Protein AF-A0A0A8ZBY0-F1 (afdb_monomer)

Nearest PDB structures (foldseek):
  1c9u-assembly1_A  TM=7.394E-01  e=6.222E-01  Acinetobacter calcoaceticus
  8rg1-assembly1_B  TM=7.178E-01  e=4.869E-01  Acinetobacter calcoaceticus
  1cru-assembly1_A  TM=7.416E-01  e=8.988E-01  Acinetobacter calcoaceticus
  8re0-assembly1_A  TM=7.35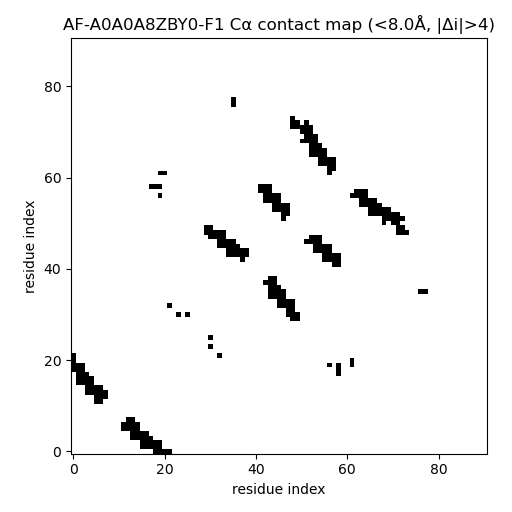3E-01  e=1.016E+00  Acinetobacter calcoaceticus
  5min-assembly1_A  TM=7.369E-01  e=1.149E+00  Acinetobacter calcoaceticus

Structure (mmCIF, N/CA/C/O backbone):
data_AF-A0A0A8ZBY0-F1
#
_entry.id   AF-A0A0A8ZBY0-F1
#
loop_
_atom_site.group_PDB
_atom_site.id
_atom_site.type_symbol
_atom_site.label_atom_id
_atom_site.label_alt_id
_atom_site.label_comp_id
_atom_site.label_asym_id
_atom_site.label_entity_id
_atom_site.label_seq_id
_atom_site.pdbx_PDB_ins_code
_atom_site.Cartn_x
_atom_site.Cartn_y
_atom_site.Cartn_z
_atom_site.occupancy
_atom_site.B_iso_or_equiv
_atom_site.auth_seq_id
_atom_site.auth_co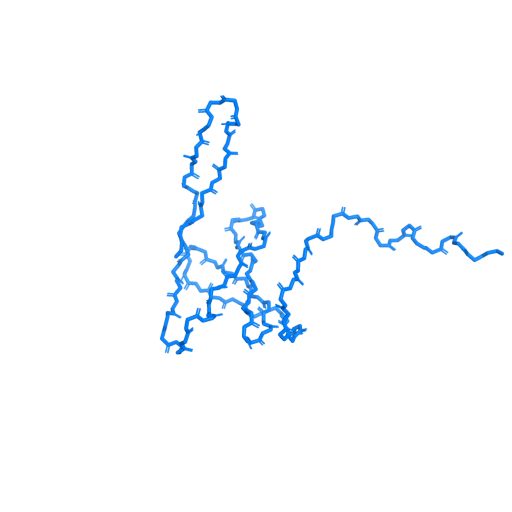mp_id
_atom_site.auth_asym_id
_atom_site.auth_atom_id
_atom_site.pdbx_PDB_model_num
ATOM 1 N N . MET A 1 1 ? 3.316 -9.058 3.593 1.00 77.94 1 MET A N 1
ATOM 2 C CA . MET A 1 1 ? 3.089 -7.862 4.432 1.00 77.94 1 MET A CA 1
ATOM 3 C C . MET A 1 1 ? 1.598 -7.580 4.496 1.00 77.94 1 MET A C 1
ATOM 5 O O . MET A 1 1 ? 0.961 -7.562 3.450 1.00 77.94 1 MET A O 1
ATOM 9 N N . ASP A 1 2 ? 1.046 -7.369 5.688 1.00 85.50 2 ASP A N 1
ATOM 10 C CA . ASP A 1 2 ? -0.358 -6.982 5.855 1.00 85.50 2 ASP A CA 1
ATOM 11 C C . ASP A 1 2 ? -0.490 -5.467 6.008 1.00 85.50 2 ASP A C 1
ATOM 13 O O . ASP A 1 2 ? 0.248 -4.849 6.774 1.00 85.50 2 ASP A O 1
ATOM 17 N N . LEU A 1 3 ? -1.442 -4.886 5.284 1.00 86.25 3 LEU A N 1
ATOM 18 C CA . LEU A 1 3 ? -1.794 -3.477 5.370 1.00 86.25 3 LEU A CA 1
ATOM 19 C C . LEU A 1 3 ? -3.046 -3.306 6.221 1.00 86.25 3 LEU A C 1
ATOM 21 O O . LEU A 1 3 ? -4.147 -3.731 5.849 1.00 86.25 3 LEU A O 1
ATOM 25 N N . TRP A 1 4 ? -2.846 -2.645 7.352 1.00 90.94 4 TRP A N 1
ATOM 26 C CA . TRP A 1 4 ? -3.884 -2.293 8.302 1.00 90.94 4 TRP A CA 1
ATOM 27 C C . TRP A 1 4 ? -4.150 -0.798 8.224 1.00 90.94 4 TRP A C 1
ATOM 29 O O . TRP A 1 4 ? -3.218 0.002 8.192 1.00 90.94 4 TRP A O 1
ATOM 39 N N . PHE A 1 5 ? -5.426 -0.437 8.206 1.00 89.94 5 PHE A N 1
ATOM 40 C CA . PHE A 1 5 ? -5.873 0.947 8.160 1.00 89.94 5 PHE A CA 1
ATOM 41 C C . PHE A 1 5 ? -6.614 1.272 9.443 1.00 89.94 5 PHE A C 1
ATOM 43 O O . PHE A 1 5 ? -7.472 0.504 9.887 1.00 89.94 5 PHE A O 1
ATOM 50 N N . LEU A 1 6 ? -6.281 2.416 10.027 1.00 93.50 6 LEU A N 1
ATOM 51 C CA . LEU A 1 6 ? -7.018 2.974 11.145 1.00 93.50 6 LEU A CA 1
ATOM 52 C C . LEU A 1 6 ? -8.282 3.636 10.595 1.00 93.50 6 LEU A C 1
ATOM 54 O O . LEU A 1 6 ? -8.228 4.737 10.054 1.00 93.50 6 LEU A O 1
ATOM 58 N N . MET A 1 7 ? -9.401 2.921 10.677 1.00 93.62 7 MET A N 1
ATOM 59 C CA . MET A 1 7 ? -10.678 3.345 10.089 1.00 93.62 7 MET A CA 1
ATOM 60 C C . MET A 1 7 ? -11.521 4.173 11.063 1.00 93.62 7 MET A C 1
ATOM 62 O O . MET A 1 7 ? -12.339 4.982 10.636 1.00 93.62 7 MET A O 1
ATOM 66 N N . ASP A 1 8 ? -11.330 3.962 12.365 1.00 94.69 8 ASP A N 1
ATOM 67 C CA . ASP A 1 8 ? -11.963 4.742 13.426 1.00 94.69 8 ASP A CA 1
ATOM 68 C C . ASP A 1 8 ? -10.890 5.085 14.459 1.00 94.69 8 ASP A C 1
ATOM 70 O O . ASP A 1 8 ? -10.466 4.229 15.239 1.00 94.69 8 ASP A O 1
ATOM 74 N N . PHE A 1 9 ? -10.404 6.326 14.407 1.00 94.31 9 PHE A N 1
ATOM 75 C CA . PHE A 1 9 ? -9.370 6.817 15.313 1.00 94.31 9 PHE A CA 1
ATOM 76 C C . PHE A 1 9 ? -9.867 6.839 16.763 1.00 94.31 9 PHE A C 1
ATOM 78 O O . PHE A 1 9 ? -9.168 6.361 17.652 1.00 94.31 9 PHE A O 1
ATOM 85 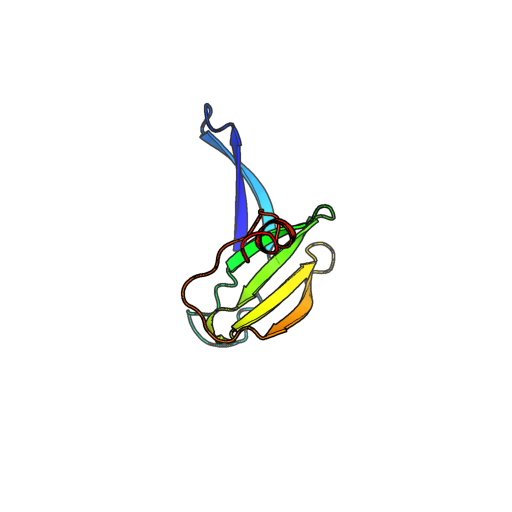N N . GLU A 1 10 ? -11.100 7.301 16.984 1.00 97.44 10 GLU A N 1
ATOM 86 C CA . GLU A 1 10 ? -11.701 7.440 18.316 1.00 97.44 10 GLU A CA 1
ATOM 87 C C . GLU A 1 10 ? -11.872 6.087 19.009 1.00 97.44 10 GLU A C 1
ATOM 89 O O . GLU A 1 10 ? -11.659 5.956 20.214 1.00 97.44 10 GLU A O 1
ATOM 94 N N . LYS A 1 11 ? -12.233 5.052 18.242 1.00 95.31 11 LYS A N 1
ATOM 95 C CA . LYS A 1 11 ? -12.373 3.683 18.763 1.00 95.31 11 LYS A CA 1
ATOM 96 C C . LYS A 1 11 ? -11.093 2.851 18.668 1.00 95.31 11 LYS A C 1
ATOM 98 O O . LYS A 1 11 ? -11.104 1.695 19.086 1.00 95.31 11 LYS A O 1
ATOM 103 N N . GLY A 1 12 ? -10.019 3.388 18.088 1.00 94.69 12 GLY A N 1
ATOM 104 C CA . GLY A 1 12 ? -8.788 2.640 17.819 1.00 94.69 12 GLY A CA 1
ATOM 105 C C . GLY A 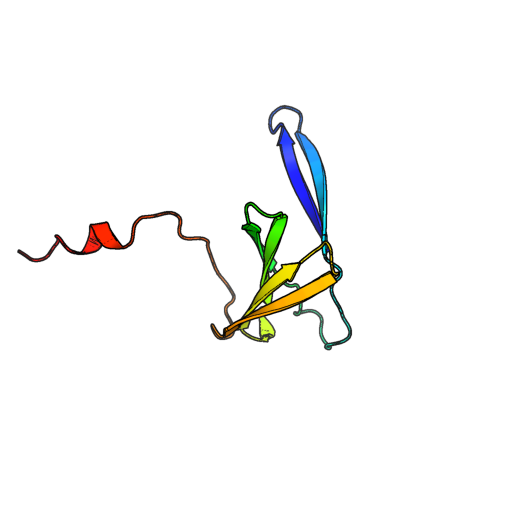1 12 ? -8.993 1.430 16.896 1.00 94.69 12 GLY A C 1
ATOM 106 O O . GLY A 1 12 ? -8.299 0.421 17.040 1.00 94.69 12 GLY A O 1
ATOM 107 N N . LEU A 1 13 ? -9.965 1.487 15.977 1.00 96.69 13 LEU A N 1
ATOM 108 C CA . LEU A 1 13 ? -10.322 0.354 15.122 1.00 96.69 13 LEU A CA 1
ATOM 109 C C . LEU A 1 13 ? -9.371 0.240 13.929 1.00 96.69 13 LEU A C 1
ATOM 111 O O . LEU A 1 13 ? -9.446 1.012 12.968 1.00 96.69 13 LEU A O 1
ATOM 115 N N . TRP A 1 14 ? -8.544 -0.800 13.958 1.00 96.75 14 TRP A N 1
ATOM 116 C CA . TRP A 1 14 ? -7.707 -1.200 12.835 1.00 96.75 14 TRP A CA 1
ATOM 117 C C . TRP A 1 14 ? -8.390 -2.284 12.004 1.00 96.75 14 TRP A C 1
ATOM 119 O O . TRP A 1 14 ? -8.792 -3.324 12.525 1.00 96.75 14 TRP A O 1
ATOM 129 N N . VAL A 1 15 ? -8.482 -2.059 10.695 1.00 93.88 15 VAL A N 1
ATOM 130 C CA . VAL A 1 15 ? -9.042 -3.018 9.737 1.00 93.88 15 VAL A CA 1
ATOM 131 C C . VAL A 1 15 ? -7.956 -3.446 8.761 1.00 93.88 15 VAL A C 1
ATOM 133 O O . VAL A 1 15 ? -7.326 -2.615 8.104 1.00 93.88 15 VAL A O 1
ATOM 136 N N . LYS A 1 16 ? -7.749 -4.757 8.641 1.00 92.25 16 LYS A N 1
ATOM 137 C CA . LYS A 1 16 ? -6.888 -5.341 7.612 1.00 92.25 16 LYS A CA 1
ATOM 138 C C . LYS A 1 16 ? -7.585 -5.235 6.258 1.00 92.25 16 LYS A C 1
ATOM 140 O O . LYS A 1 16 ? -8.592 -5.902 6.041 1.00 92.25 16 LYS A O 1
ATOM 145 N N . GLN A 1 17 ? -7.044 -4.419 5.359 1.00 87.06 17 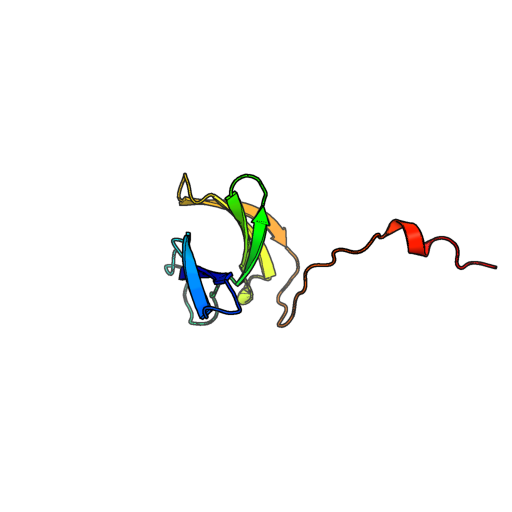GLN A N 1
ATOM 146 C CA . GLN A 1 17 ? -7.615 -4.218 4.019 1.00 87.06 17 GLN A CA 1
ATOM 147 C C . GLN A 1 17 ? -6.910 -5.067 2.962 1.00 87.06 17 GLN A C 1
ATOM 149 O O . GLN A 1 17 ? -7.554 -5.635 2.082 1.00 87.06 17 GLN A O 1
ATOM 154 N N . HIS A 1 18 ? -5.581 -5.183 3.048 1.00 81.81 18 HIS A N 1
ATOM 155 C CA . HIS A 1 18 ? -4.799 -5.860 2.016 1.00 81.81 18 HIS A CA 1
ATOM 156 C C . HIS A 1 18 ? -3.715 -6.759 2.602 1.00 81.81 18 HIS A C 1
ATOM 158 O O . HIS A 1 18 ? -3.131 -6.473 3.646 1.00 81.81 18 HIS A O 1
ATOM 164 N N . THR A 1 19 ? -3.401 -7.821 1.864 1.00 82.62 19 THR A N 1
ATOM 165 C CA . THR A 1 19 ? -2.206 -8.639 2.071 1.00 82.62 19 THR A CA 1
ATOM 166 C C . THR A 1 19 ? -1.366 -8.582 0.804 1.00 82.62 19 THR A C 1
ATOM 168 O O . THR A 1 19 ? -1.806 -8.962 -0.282 1.00 82.62 19 THR A O 1
ATOM 171 N N . ILE A 1 20 ? -0.143 -8.087 0.948 1.00 78.75 20 ILE A N 1
ATOM 172 C CA . ILE A 1 20 ? 0.866 -8.054 -0.103 1.00 78.75 20 ILE A CA 1
ATOM 173 C C . ILE A 1 20 ? 1.708 -9.316 0.029 1.00 78.75 20 ILE A C 1
ATOM 175 O O . ILE A 1 20 ? 2.366 -9.521 1.056 1.00 78.75 20 ILE A O 1
ATOM 179 N N . GLN A 1 21 ? 1.694 -10.150 -1.007 1.00 73.56 21 GLN A N 1
ATOM 180 C CA . GLN A 1 21 ? 2.620 -11.268 -1.117 1.00 73.56 21 GLN A CA 1
ATOM 181 C C . GLN A 1 21 ? 3.972 -10.705 -1.542 1.00 73.56 21 GLN A C 1
ATOM 183 O O . GLN A 1 21 ? 4.150 -10.281 -2.679 1.00 73.56 21 GLN A O 1
ATOM 188 N N . VAL A 1 22 ? 4.899 -10.631 -0.590 1.00 65.38 22 VAL A N 1
ATOM 189 C CA . VAL A 1 22 ? 6.264 -10.185 -0.860 1.00 65.38 22 VAL A CA 1
ATOM 190 C C . VAL A 1 22 ? 7.053 -11.429 -1.227 1.00 65.38 22 VAL A C 1
ATOM 192 O O . VAL A 1 22 ? 7.216 -12.316 -0.391 1.00 65.38 22 VAL A O 1
ATOM 195 N N . ASP A 1 23 ? 7.512 -11.507 -2.471 1.00 61.72 23 ASP A N 1
ATOM 196 C CA . ASP A 1 23 ? 8.466 -12.534 -2.869 1.00 61.72 23 ASP A CA 1
ATOM 197 C C . ASP A 1 23 ? 9.830 -12.190 -2.254 1.00 61.72 23 ASP A C 1
ATOM 199 O O . ASP A 1 23 ? 10.550 -11.309 -2.724 1.00 61.72 23 ASP A O 1
ATOM 203 N N . LEU A 1 24 ? 10.136 -12.846 -1.134 1.00 54.28 24 LEU A N 1
ATOM 204 C CA . LEU A 1 24 ? 11.372 -12.671 -0.368 1.00 54.28 24 LEU A CA 1
ATOM 205 C C . LEU A 1 24 ? 12.565 -13.412 -1.002 1.00 54.28 24 LEU A C 1
ATOM 207 O O . LEU A 1 24 ? 13.639 -13.454 -0.405 1.00 54.28 24 LEU A O 1
ATOM 211 N N . SER A 1 25 ? 12.404 -14.014 -2.189 1.00 52.72 25 SER A N 1
ATOM 212 C CA . SER A 1 25 ? 13.478 -14.764 -2.859 1.00 52.72 25 SER A CA 1
ATOM 213 C C . SER A 1 25 ? 14.653 -13.895 -3.334 1.00 52.72 25 SER A C 1
ATOM 215 O O . SER A 1 25 ? 15.712 -14.427 -3.670 1.00 52.72 25 SER A O 1
ATOM 217 N N . VAL A 1 26 ? 14.523 -12.564 -3.297 1.00 49.56 26 VAL A N 1
ATOM 218 C CA . VAL A 1 26 ? 15.623 -11.627 -3.554 1.00 49.56 26 VAL A CA 1
ATOM 219 C C . VAL A 1 26 ? 16.243 -11.206 -2.218 1.00 49.56 26 VAL A C 1
ATOM 221 O O . VAL A 1 26 ? 15.655 -10.464 -1.438 1.00 49.56 26 VAL A O 1
ATOM 224 N N . GLN A 1 27 ? 17.429 -11.756 -1.958 1.00 44.00 27 GLN A N 1
ATOM 225 C CA . GLN A 1 27 ? 18.190 -11.714 -0.707 1.00 44.00 27 GLN A CA 1
ATOM 226 C C . GLN A 1 27 ? 18.242 -10.352 0.012 1.00 44.00 27 GLN A C 1
ATOM 228 O O . GLN A 1 27 ? 18.575 -9.323 -0.576 1.00 44.00 27 GLN A O 1
ATOM 233 N N . GLY A 1 28 ? 18.092 -10.417 1.339 1.00 46.31 28 GLY A N 1
ATOM 234 C CA . GLY A 1 28 ? 18.594 -9.427 2.292 1.00 46.31 28 GLY A CA 1
ATOM 235 C C . GLY A 1 28 ? 17.505 -8.583 2.950 1.00 46.31 28 GLY A C 1
ATOM 236 O O . GLY A 1 28 ? 16.664 -8.002 2.271 1.00 46.31 28 GLY A O 1
ATOM 237 N N . ASP A 1 29 ? 17.591 -8.463 4.278 1.00 44.56 29 ASP A N 1
ATOM 238 C CA . ASP A 1 29 ? 16.701 -7.777 5.241 1.00 44.56 29 ASP A CA 1
ATOM 239 C C . ASP A 1 29 ? 16.302 -6.311 4.932 1.00 44.56 29 ASP A C 1
ATOM 241 O O . ASP A 1 29 ? 15.674 -5.643 5.750 1.00 44.56 29 ASP A O 1
ATOM 245 N N . LYS A 1 30 ? 16.641 -5.774 3.757 1.00 49.59 30 LYS A N 1
ATOM 246 C CA . LYS A 1 30 ? 16.352 -4.400 3.317 1.00 49.59 30 LYS A CA 1
ATOM 247 C C . LYS A 1 30 ? 15.304 -4.306 2.195 1.00 49.59 30 LYS A C 1
ATOM 249 O O . LYS A 1 30 ? 15.048 -3.216 1.693 1.00 49.59 30 LYS A O 1
ATOM 254 N N . PHE A 1 31 ? 14.677 -5.421 1.811 1.00 55.72 31 PHE A N 1
ATOM 255 C CA . PHE A 1 31 ? 13.649 -5.498 0.757 1.00 55.72 31 PHE A CA 1
ATOM 256 C C . PHE A 1 31 ? 12.212 -5.232 1.234 1.00 55.72 31 PHE A C 1
ATOM 258 O O . PHE A 1 31 ? 11.249 -5.664 0.598 1.00 55.72 31 PHE A O 1
ATOM 265 N N . LEU A 1 32 ? 12.029 -4.516 2.346 1.00 61.53 32 LEU A N 1
ATOM 266 C CA . LEU A 1 32 ? 10.693 -4.121 2.782 1.00 61.53 32 LEU A CA 1
ATOM 267 C C . LEU A 1 32 ? 10.149 -3.093 1.786 1.00 61.53 32 LEU A C 1
ATOM 269 O O . LEU A 1 32 ? 10.462 -1.909 1.855 1.00 61.53 32 LEU A O 1
ATOM 273 N N . GLY A 1 33 ? 9.385 -3.577 0.805 1.00 66.50 33 GLY A N 1
ATOM 274 C CA . GLY A 1 33 ? 8.649 -2.727 -0.113 1.00 66.50 33 GLY A CA 1
ATOM 275 C C . GLY A 1 33 ? 7.720 -1.841 0.703 1.00 66.50 33 GLY A C 1
ATOM 276 O O . GLY A 1 33 ? 6.777 -2.346 1.308 1.00 66.50 33 GLY A O 1
ATOM 277 N N . SER A 1 34 ? 7.998 -0.543 0.741 1.00 80.19 34 SER A N 1
ATOM 278 C CA . SER A 1 34 ? 7.209 0.410 1.511 1.00 80.19 34 SER A CA 1
ATOM 279 C C . SER A 1 34 ? 5.962 0.772 0.707 1.00 80.19 34 SER A C 1
ATOM 281 O O . SER A 1 34 ? 6.091 1.353 -0.378 1.00 80.19 34 SER A O 1
ATOM 283 N N . PRO A 1 35 ? 4.756 0.404 1.173 1.00 84.38 35 PRO A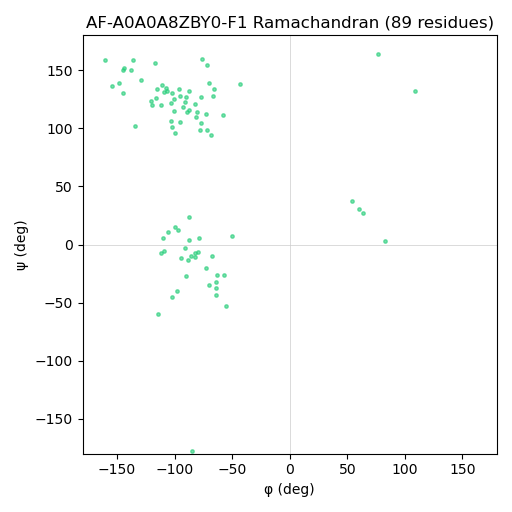 N 1
ATOM 284 C CA . PRO A 1 35 ? 3.523 0.809 0.520 1.00 84.38 35 PRO A CA 1
ATOM 285 C C . PRO A 1 35 ? 3.363 2.324 0.664 1.00 84.38 35 PRO A C 1
ATOM 287 O O . PRO A 1 35 ? 3.466 2.862 1.763 1.00 84.38 35 PRO A O 1
ATOM 290 N N . LEU A 1 36 ? 3.136 3.006 -0.457 1.00 86.62 36 LEU A N 1
ATOM 291 C CA . LEU A 1 36 ? 3.032 4.465 -0.520 1.00 86.62 36 LEU A CA 1
ATOM 292 C C . LEU A 1 36 ? 1.585 4.932 -0.611 1.00 86.62 36 LEU A C 1
ATOM 294 O O . LEU A 1 36 ? 1.191 5.888 0.048 1.00 86.62 36 LEU A O 1
ATOM 298 N N . LEU A 1 37 ? 0.813 4.280 -1.479 1.00 88.50 37 LEU A N 1
ATOM 299 C CA . LEU A 1 37 ? -0.524 4.716 -1.850 1.00 88.50 37 LEU A CA 1
ATOM 300 C C . LEU A 1 37 ? -1.350 3.521 -2.320 1.00 88.50 37 LEU A C 1
ATOM 302 O O . LEU A 1 37 ? -0.871 2.705 -3.110 1.00 88.50 37 LEU A O 1
ATOM 306 N N . VAL A 1 38 ? -2.599 3.449 -1.870 1.00 90.19 38 VAL A N 1
ATOM 307 C CA . VAL A 1 38 ? -3.619 2.592 -2.480 1.00 90.19 38 VAL A CA 1
ATOM 308 C C . VAL A 1 38 ? -4.334 3.422 -3.541 1.00 90.19 38 VAL A C 1
ATOM 310 O O . VAL A 1 38 ? -4.832 4.503 -3.242 1.00 90.19 38 VAL A O 1
ATOM 313 N N . LEU A 1 39 ? -4.326 2.944 -4.782 1.00 92.12 39 LEU A N 1
ATOM 314 C CA . LEU A 1 39 ? -5.042 3.554 -5.899 1.00 92.12 39 LEU A CA 1
ATOM 315 C C . LEU A 1 39 ? -6.539 3.242 -5.797 1.00 92.12 39 LEU A C 1
ATOM 317 O O . LEU A 1 39 ? -6.928 2.251 -5.180 1.00 92.12 39 LEU A O 1
ATOM 321 N N . ASP A 1 40 ? -7.373 4.033 -6.472 1.00 93.19 40 ASP A N 1
ATOM 322 C CA . ASP A 1 40 ? -8.839 3.890 -6.435 1.00 93.19 40 ASP A CA 1
ATOM 323 C C . ASP A 1 40 ? -9.336 2.500 -6.873 1.00 93.19 40 ASP A C 1
ATOM 325 O O . ASP A 1 40 ? -10.395 2.040 -6.450 1.00 93.19 40 ASP A O 1
ATOM 329 N N . ASP A 1 41 ? -8.564 1.795 -7.704 1.00 93.62 41 ASP A N 1
ATOM 330 C CA . ASP A 1 41 ? -8.876 0.435 -8.153 1.00 93.62 41 ASP A CA 1
ATOM 331 C C . ASP A 1 41 ? -8.366 -0.678 -7.214 1.00 93.62 41 ASP A C 1
ATOM 333 O O . ASP A 1 41 ? -8.519 -1.871 -7.508 1.00 93.62 41 ASP A O 1
ATOM 337 N N . GLY A 1 42 ? -7.781 -0.300 -6.076 1.00 90.12 42 GLY A N 1
ATOM 338 C CA . GLY A 1 42 ? -7.248 -1.193 -5.051 1.00 90.12 42 GLY A CA 1
ATOM 339 C C . GLY A 1 42 ? -5.842 -1.725 -5.336 1.00 90.12 42 GLY A C 1
ATOM 340 O O . GLY A 1 42 ? -5.337 -2.546 -4.564 1.00 90.12 42 GLY A O 1
ATOM 341 N N . ARG A 1 43 ? -5.188 -1.301 -6.426 1.00 93.00 43 ARG A N 1
ATOM 342 C CA . ARG A 1 43 ? -3.754 -1.564 -6.626 1.00 93.00 43 ARG A CA 1
ATOM 343 C C . ARG A 1 43 ? -2.920 -0.706 -5.678 1.00 93.00 43 ARG A C 1
ATOM 345 O O . ARG A 1 43 ? -3.348 0.356 -5.242 1.00 93.00 43 ARG A O 1
ATOM 352 N N . ILE A 1 44 ? -1.714 -1.163 -5.359 1.00 91.50 44 ILE A N 1
ATOM 353 C CA . ILE A 1 44 ? -0.875 -0.539 -4.331 1.00 91.50 44 ILE A CA 1
ATOM 354 C C . ILE A 1 44 ? 0.436 -0.086 -4.960 1.00 91.50 44 ILE A C 1
ATOM 356 O O . ILE A 1 44 ? 1.168 -0.896 -5.527 1.00 91.50 44 ILE A O 1
ATOM 360 N N . VAL A 1 45 ? 0.753 1.199 -4.839 1.00 90.50 45 VAL A N 1
ATOM 361 C CA . VAL A 1 45 ? 2.063 1.745 -5.197 1.00 90.50 45 VAL A CA 1
ATOM 362 C C . VAL A 1 45 ? 3.050 1.395 -4.089 1.00 90.50 45 VAL A C 1
ATOM 364 O O . VAL A 1 45 ? 2.807 1.683 -2.918 1.00 90.50 45 VAL A O 1
ATOM 367 N N . THR A 1 46 ? 4.168 0.780 -4.455 1.00 86.88 46 THR A N 1
ATOM 368 C CA . THR A 1 46 ? 5.212 0.334 -3.527 1.00 86.88 46 THR A CA 1
ATOM 369 C C . THR A 1 46 ? 6.576 0.827 -3.980 1.00 86.88 46 THR A C 1
ATOM 371 O O . THR A 1 46 ? 6.879 0.774 -5.177 1.00 86.88 46 THR A O 1
ATOM 374 N N . TYR A 1 47 ? 7.415 1.226 -3.029 1.00 85.56 47 TYR A N 1
ATOM 375 C CA . TYR A 1 47 ? 8.816 1.555 -3.273 1.00 85.56 47 TYR A CA 1
ATOM 376 C C . TYR A 1 47 ? 9.744 0.472 -2.725 1.00 85.56 47 TYR A C 1
ATOM 378 O O . TYR A 1 47 ? 9.597 0.039 -1.584 1.00 85.56 47 TYR A O 1
ATOM 386 N N . VAL A 1 48 ? 10.706 0.038 -3.536 1.00 81.69 48 VAL A N 1
ATOM 387 C CA . VAL A 1 48 ? 11.715 -0.961 -3.170 1.00 81.69 48 VAL A CA 1
ATOM 388 C C . VAL A 1 48 ? 13.026 -0.242 -2.868 1.00 81.69 48 VAL A C 1
ATOM 390 O O . VAL A 1 48 ? 13.745 0.125 -3.794 1.00 81.69 48 VAL A O 1
ATOM 393 N N . GLY A 1 49 ? 13.330 -0.059 -1.580 1.00 75.12 49 GLY A N 1
ATOM 394 C CA . GLY A 1 49 ? 14.413 0.810 -1.100 1.00 75.12 49 GLY A CA 1
ATOM 395 C C . GLY A 1 49 ? 15.796 0.512 -1.668 1.00 75.12 49 GLY A C 1
ATOM 396 O O . GLY A 1 49 ? 16.431 1.389 -2.244 1.00 75.12 49 GLY A O 1
ATOM 397 N N . THR A 1 50 ? 16.254 -0.736 -1.573 1.00 73.06 50 THR A N 1
ATOM 398 C CA . THR A 1 50 ? 17.591 -1.134 -2.056 1.00 73.06 50 THR A CA 1
ATOM 399 C C . THR A 1 50 ? 17.763 -0.995 -3.560 1.00 73.06 50 THR A C 1
ATOM 401 O O . THR A 1 50 ? 18.864 -0.720 -4.023 1.00 73.06 50 THR A O 1
ATOM 404 N N . MET A 1 51 ? 16.691 -1.203 -4.322 1.00 78.31 51 MET A N 1
ATOM 405 C CA . MET A 1 51 ? 16.736 -1.121 -5.779 1.00 78.31 51 MET A CA 1
ATOM 406 C C . MET A 1 51 ? 16.340 0.260 -6.303 1.00 78.31 51 MET A C 1
ATOM 408 O O . MET A 1 51 ? 16.486 0.521 -7.491 1.00 78.31 51 MET A O 1
ATOM 412 N N . GLY A 1 52 ? 15.788 1.127 -5.453 1.00 83.56 52 GLY A N 1
ATOM 413 C CA . GLY A 1 52 ? 15.262 2.412 -5.881 1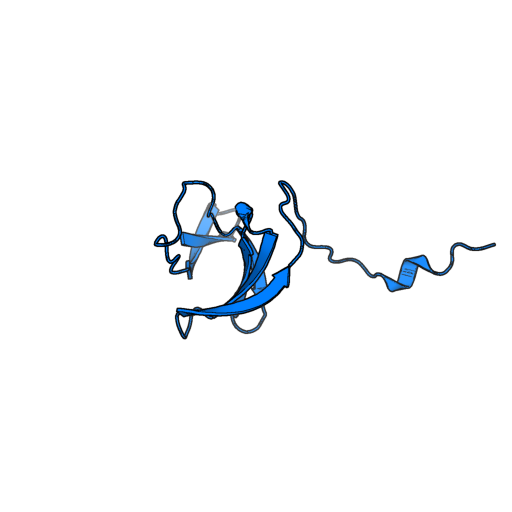.00 83.56 52 GLY A CA 1
ATOM 414 C C . GLY A 1 52 ? 14.077 2.321 -6.836 1.00 83.56 52 GLY A C 1
ATOM 415 O O . GLY A 1 52 ? 13.903 3.208 -7.665 1.00 83.56 52 GLY A O 1
ATOM 416 N N . LEU A 1 53 ? 13.287 1.246 -6.785 1.00 85.88 53 LEU A N 1
ATOM 417 C CA . LEU A 1 53 ? 12.260 0.988 -7.798 1.00 85.88 53 LEU A CA 1
ATOM 418 C C . LEU A 1 53 ? 10.872 1.338 -7.291 1.00 85.88 53 LEU A C 1
ATOM 420 O O . LEU A 1 53 ? 10.435 0.846 -6.249 1.00 85.88 53 LEU A O 1
ATOM 424 N N . LEU A 1 54 ? 10.143 2.098 -8.099 1.00 89.19 54 LEU A N 1
ATOM 425 C CA . LEU A 1 54 ? 8.713 2.283 -7.952 1.00 89.19 54 LEU A CA 1
ATOM 426 C C . LEU A 1 54 ? 7.975 1.215 -8.763 1.00 89.19 54 LEU A C 1
ATOM 428 O O . LEU A 1 54 ? 8.218 1.022 -9.960 1.00 89.19 54 LEU A O 1
ATOM 432 N N . ARG A 1 55 ? 7.062 0.507 -8.101 1.00 89.62 55 ARG A N 1
ATOM 433 C CA . ARG A 1 55 ? 6.249 -0.558 -8.697 1.00 89.62 55 ARG A CA 1
ATOM 434 C C . ARG A 1 55 ? 4.797 -0.439 -8.248 1.00 89.62 55 ARG A C 1
ATOM 436 O O . ARG A 1 55 ? 4.511 0.139 -7.203 1.00 89.62 55 ARG A O 1
ATOM 443 N N . ILE A 1 56 ? 3.889 -1.027 -9.019 1.00 91.69 56 ILE A N 1
ATOM 444 C CA . ILE A 1 56 ? 2.478 -1.187 -8.656 1.00 91.69 56 ILE A CA 1
ATOM 445 C C . ILE A 1 56 ? 2.204 -2.670 -8.433 1.00 91.69 56 ILE A C 1
ATOM 447 O O . ILE A 1 56 ? 2.370 -3.478 -9.346 1.00 91.69 56 ILE A O 1
ATOM 451 N N . TYR A 1 57 ? 1.767 -3.024 -7.232 1.00 89.19 57 TYR A N 1
ATOM 452 C CA . TYR A 1 57 ? 1.275 -4.351 -6.894 1.00 89.19 57 TYR A CA 1
ATOM 453 C C . TYR A 1 57 ? -0.221 -4.453 -7.197 1.00 89.19 57 TYR A C 1
ATOM 455 O O . TYR A 1 57 ? -1.004 -3.590 -6.793 1.00 89.19 57 TYR A O 1
ATOM 463 N N . ASN A 1 58 ? -0.625 -5.521 -7.882 1.00 90.19 58 ASN A N 1
ATOM 464 C CA . ASN A 1 58 ? -2.023 -5.889 -8.064 1.00 90.19 58 ASN A CA 1
ATOM 465 C C . ASN A 1 58 ? -2.377 -7.055 -7.126 1.00 90.19 58 ASN A C 1
ATOM 467 O O . ASN A 1 58 ? -2.007 -8.194 -7.420 1.00 90.19 58 ASN A O 1
ATOM 471 N N . PRO A 1 59 ? -3.135 -6.813 -6.039 1.00 86.56 59 PRO A N 1
ATOM 472 C CA . PRO A 1 59 ? -3.510 -7.866 -5.100 1.00 86.56 59 PRO A CA 1
ATOM 473 C C . PRO A 1 59 ? -4.378 -8.968 -5.713 1.00 86.56 59 PRO A C 1
ATOM 475 O O . PRO A 1 59 ? -4.345 -10.095 -5.230 1.00 86.56 59 PRO A O 1
ATOM 478 N N . ARG A 1 60 ? -5.148 -8.669 -6.772 1.00 89.19 60 ARG A N 1
ATOM 479 C CA . ARG A 1 60 ? -6.056 -9.645 -7.404 1.00 89.19 60 ARG A CA 1
ATOM 480 C C . ARG A 1 60 ? -5.295 -10.736 -8.147 1.00 89.19 60 ARG A C 1
ATOM 482 O O . ARG A 1 60 ? -5.746 -11.873 -8.193 1.00 89.19 60 ARG A O 1
ATOM 489 N N . THR A 1 61 ? -4.165 -10.374 -8.748 1.00 90.25 61 THR A N 1
ATOM 490 C CA . THR A 1 61 ? -3.336 -11.277 -9.557 1.00 90.25 61 THR A CA 1
ATOM 491 C C . THR A 1 61 ? -2.016 -11.630 -8.883 1.00 90.25 61 THR A C 1
ATOM 493 O O . THR A 1 61 ? -1.281 -12.458 -9.406 1.00 90.25 61 THR A O 1
ATOM 496 N N . SER A 1 6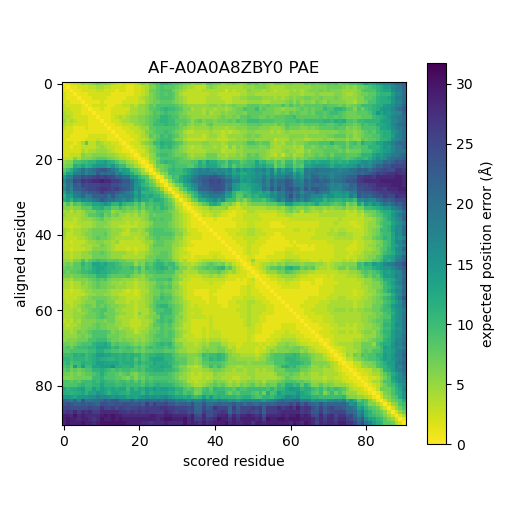2 ? -1.704 -11.016 -7.738 1.00 85.38 62 SER A N 1
ATOM 497 C CA . SER A 1 62 ? -0.421 -11.148 -7.042 1.00 85.38 62 SER A CA 1
ATOM 498 C C . SER A 1 62 ? 0.784 -10.820 -7.938 1.00 85.38 62 SER A C 1
ATOM 500 O O . SER A 1 62 ? 1.829 -11.463 -7.856 1.00 85.38 62 SER A O 1
ATOM 502 N N . THR A 1 63 ? 0.644 -9.821 -8.813 1.00 86.44 63 THR A N 1
ATOM 503 C CA . THR A 1 63 ? 1.698 -9.417 -9.756 1.00 86.44 63 THR A CA 1
ATOM 504 C C . THR A 1 63 ? 2.174 -7.993 -9.510 1.00 86.44 63 THR A C 1
ATOM 506 O O . THR A 1 63 ? 1.445 -7.152 -8.981 1.00 86.44 63 THR A O 1
ATOM 509 N N . TYR A 1 64 ? 3.405 -7.718 -9.937 1.00 86.94 64 TYR A N 1
ATOM 510 C CA . TYR A 1 64 ? 4.011 -6.393 -9.890 1.00 86.94 64 TYR A CA 1
ATOM 511 C C . TYR A 1 64 ? 4.190 -5.832 -11.298 1.00 86.94 64 TYR A C 1
ATOM 513 O O . TYR A 1 64 ? 4.645 -6.528 -12.201 1.00 86.94 64 TYR A O 1
ATOM 521 N N . THR A 1 65 ? 3.866 -4.554 -11.466 1.00 91.69 65 THR A N 1
ATOM 522 C CA . THR A 1 65 ? 4.154 -3.772 -12.673 1.00 91.69 65 THR A CA 1
ATOM 523 C C . THR A 1 65 ? 5.245 -2.759 -12.355 1.00 91.69 65 THR A C 1
ATOM 525 O O . THR A 1 65 ? 5.164 -2.058 -11.346 1.00 91.69 65 THR A O 1
ATOM 528 N N . TYR A 1 66 ? 6.275 -2.686 -13.194 1.00 90.56 66 TYR A N 1
ATOM 529 C CA . TYR A 1 66 ? 7.318 -1.668 -13.085 1.00 90.56 66 TYR A CA 1
ATOM 530 C C . TYR A 1 66 ? 6.769 -0.285 -13.463 1.00 90.56 66 TYR A C 1
ATOM 532 O O . TYR A 1 66 ? 6.008 -0.176 -14.422 1.00 90.56 66 TYR A O 1
ATOM 540 N N . VAL A 1 67 ? 7.151 0.755 -12.716 1.00 92.62 67 VAL A N 1
ATOM 541 C CA . VAL A 1 67 ? 6.769 2.145 -13.012 1.00 92.62 67 VAL A CA 1
ATOM 542 C C . VAL A 1 67 ? 7.994 2.966 -13.385 1.00 92.62 67 VAL A C 1
ATOM 544 O O . VAL A 1 67 ? 8.051 3.516 -14.480 1.00 92.62 67 VAL A O 1
ATOM 547 N N . ALA A 1 68 ? 8.958 3.063 -12.470 1.00 91.62 68 ALA A N 1
ATOM 548 C CA . ALA A 1 68 ? 10.131 3.907 -12.643 1.00 91.62 68 ALA A CA 1
ATOM 549 C C . ALA A 1 68 ? 11.272 3.482 -11.713 1.00 91.62 68 ALA A C 1
ATOM 551 O O . ALA A 1 68 ? 11.048 2.876 -10.663 1.00 91.62 68 ALA A O 1
ATOM 552 N N . GLU A 1 69 ? 12.485 3.871 -12.082 1.00 90.12 69 GLU A N 1
ATOM 553 C CA . GLU A 1 69 ? 13.668 3.838 -11.236 1.00 90.12 69 GLU A CA 1
ATOM 554 C C . GLU A 1 69 ? 13.914 5.253 -10.710 1.00 90.12 69 GLU A C 1
ATOM 556 O O . GLU A 1 69 ? 13.966 6.215 -11.473 1.00 90.12 69 GLU A O 1
ATOM 561 N N . MET A 1 70 ? 14.003 5.377 -9.390 1.00 85.19 70 MET A N 1
ATOM 562 C CA . MET A 1 70 ? 14.224 6.635 -8.673 1.00 85.19 70 MET A CA 1
ATOM 563 C C . MET A 1 70 ? 15.599 6.679 -7.997 1.00 85.19 70 MET A C 1
ATOM 565 O O . MET A 1 70 ? 15.985 7.716 -7.465 1.00 85.19 70 MET A O 1
ATOM 569 N N . GLY A 1 71 ? 16.327 5.559 -8.006 1.00 83.62 71 GLY A N 1
ATOM 570 C CA . GLY A 1 71 ? 17.534 5.369 -7.213 1.00 83.62 71 GLY A CA 1
ATOM 571 C C . GLY A 1 71 ? 17.234 5.086 -5.732 1.00 83.62 71 GLY A C 1
ATOM 572 O O . GLY A 1 71 ? 16.097 5.257 -5.270 1.00 83.62 71 GLY A O 1
ATOM 573 N N . PRO A 1 72 ? 18.225 4.571 -4.987 1.00 80.88 72 PRO A N 1
ATOM 574 C CA . PRO A 1 72 ? 18.076 4.269 -3.570 1.00 80.88 72 PRO A CA 1
ATOM 575 C C . PRO A 1 72 ? 17.861 5.556 -2.768 1.00 80.88 72 PRO A C 1
ATOM 577 O O . PRO A 1 72 ? 18.567 6.545 -2.955 1.00 80.88 72 PRO A O 1
ATOM 580 N N . CYS A 1 73 ? 16.880 5.535 -1.872 1.00 75.12 73 CYS A N 1
ATOM 581 C CA . CYS A 1 73 ? 16.500 6.666 -1.043 1.00 75.12 73 CYS A CA 1
ATOM 582 C C . CYS A 1 73 ? 15.984 6.179 0.315 1.00 75.12 73 CYS A C 1
ATOM 584 O O . CYS A 1 73 ? 15.210 5.222 0.384 1.00 75.12 73 CYS A O 1
ATOM 586 N N . ASP A 1 74 ? 16.371 6.878 1.382 1.00 73.25 74 ASP A N 1
ATOM 587 C CA . ASP A 1 74 ? 15.953 6.573 2.756 1.00 73.25 74 ASP A CA 1
ATOM 588 C C . ASP A 1 74 ? 14.636 7.265 3.150 1.00 73.25 74 ASP A C 1
ATOM 590 O O . ASP A 1 74 ? 14.028 6.918 4.162 1.00 73.25 74 ASP A O 1
ATOM 594 N N . GLY A 1 75 ? 14.175 8.241 2.357 1.00 73.25 75 GLY A N 1
ATOM 595 C CA . GLY A 1 75 ? 12.978 9.026 2.646 1.00 73.25 75 GLY A CA 1
ATOM 596 C C . GLY A 1 75 ? 12.202 9.404 1.390 1.00 73.25 75 GLY A C 1
ATOM 597 O O . GLY A 1 75 ? 12.747 9.921 0.420 1.00 73.25 75 GLY A O 1
ATOM 598 N N . PHE A 1 76 ? 10.901 9.165 1.408 1.00 75.88 76 PHE A N 1
ATOM 599 C CA . PHE A 1 76 ? 9.993 9.493 0.315 1.00 75.88 76 PHE A CA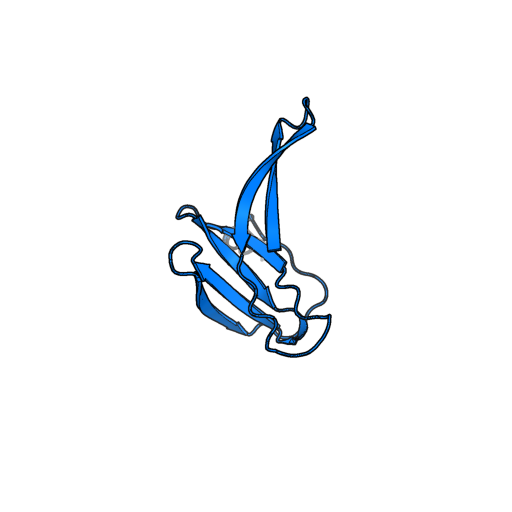 1
ATOM 600 C C . PHE A 1 76 ? 8.644 9.905 0.903 1.00 75.88 76 PHE A C 1
ATOM 602 O O . PHE A 1 76 ? 8.257 9.460 1.983 1.00 75.88 76 PHE A O 1
ATOM 609 N N . GLY A 1 77 ? 7.933 10.775 0.194 1.00 79.44 77 GLY A N 1
ATOM 610 C CA . GLY A 1 77 ? 6.637 11.291 0.617 1.00 79.44 77 GLY A CA 1
ATOM 611 C C . GLY A 1 77 ? 5.716 11.491 -0.575 1.00 79.44 77 GLY A C 1
ATOM 612 O O . GLY A 1 77 ? 6.172 11.722 -1.696 1.00 79.44 77 GLY A O 1
ATOM 613 N N . LEU A 1 78 ? 4.413 11.389 -0.331 1.00 84.38 78 LEU A N 1
ATOM 614 C CA . LEU A 1 78 ? 3.408 11.675 -1.344 1.00 84.38 78 LEU A CA 1
ATOM 615 C C . LEU A 1 78 ? 3.169 13.185 -1.404 1.00 84.38 78 LEU A C 1
ATOM 617 O O . LEU A 1 78 ? 2.759 13.795 -0.418 1.00 84.38 78 LEU A O 1
ATOM 621 N N . TYR A 1 79 ? 3.399 13.785 -2.568 1.00 85.69 79 TYR A N 1
ATOM 622 C CA . TYR A 1 79 ? 3.038 15.175 -2.813 1.00 85.69 79 TYR A CA 1
ATOM 623 C C . TYR A 1 79 ? 1.596 15.254 -3.321 1.00 85.69 79 TYR A C 1
ATOM 625 O O . TYR A 1 79 ? 1.290 14.761 -4.404 1.00 85.69 79 TYR A O 1
ATOM 633 N N . THR A 1 80 ? 0.714 15.885 -2.546 1.00 85.75 80 THR A N 1
ATOM 634 C CA . THR A 1 80 ? -0.708 16.080 -2.891 1.00 85.75 80 THR A CA 1
ATOM 635 C C . THR A 1 80 ? -1.028 17.518 -3.315 1.00 85.75 80 THR A C 1
ATOM 637 O O . THR A 1 80 ? -2.195 17.897 -3.388 1.00 85.75 80 THR A O 1
ATOM 640 N N . GLY A 1 81 ? -0.005 18.349 -3.536 1.00 85.62 81 GLY A N 1
ATOM 641 C CA . GLY A 1 81 ? -0.170 19.734 -3.972 1.00 85.62 81 GLY A CA 1
ATOM 642 C C . GLY A 1 81 ? -0.312 19.876 -5.490 1.00 85.62 81 GLY A C 1
ATOM 643 O O . GLY A 1 81 ? -0.303 18.900 -6.239 1.00 85.62 81 GLY A O 1
ATOM 644 N N . ASN A 1 82 ? -0.414 21.120 -5.956 1.00 82.81 82 ASN A N 1
ATOM 645 C CA . ASN A 1 82 ? -0.475 21.451 -7.377 1.00 82.81 82 ASN A CA 1
ATOM 646 C C . ASN A 1 82 ? 0.883 21.982 -7.860 1.00 82.81 82 ASN A C 1
ATOM 648 O O . ASN A 1 82 ? 1.361 23.002 -7.373 1.00 82.81 82 ASN A O 1
ATOM 652 N N . LEU A 1 83 ? 1.482 21.332 -8.860 1.00 80.38 83 LEU A N 1
ATOM 653 C CA . LEU A 1 83 ? 2.750 21.780 -9.448 1.00 80.38 83 LEU A CA 1
ATOM 654 C C . LEU A 1 83 ? 2.604 23.044 -10.314 1.00 80.38 83 LEU A C 1
ATOM 656 O O . LEU A 1 83 ? 3.579 23.758 -10.536 1.00 80.38 83 LEU A O 1
ATOM 660 N N . LEU A 1 84 ? 1.393 23.352 -10.785 1.00 76.69 84 LEU A N 1
ATOM 661 C CA . LEU A 1 84 ? 1.123 24.470 -11.691 1.00 76.69 84 LEU A CA 1
ATOM 662 C C . LEU A 1 84 ? 0.988 25.826 -10.978 1.00 76.69 84 LEU A C 1
ATOM 664 O O . LEU A 1 84 ? 0.992 26.857 -11.644 1.00 76.69 84 LEU A O 1
ATOM 668 N N . SER A 1 85 ? 0.909 25.871 -9.642 1.00 64.62 85 SER A N 1
ATOM 669 C CA . SER A 1 85 ? 0.845 27.140 -8.894 1.00 64.62 85 SER A CA 1
ATOM 670 C C . SER A 1 85 ? 2.206 27.825 -8.702 1.00 64.62 85 SER A C 1
ATOM 672 O O . SER A 1 85 ? 2.254 28.944 -8.202 1.00 64.62 85 SER A O 1
ATOM 674 N N . LEU A 1 86 ? 3.314 27.181 -9.088 1.00 60.22 86 LEU A N 1
ATOM 675 C CA . LEU A 1 86 ? 4.680 27.695 -8.897 1.00 60.22 86 LEU A CA 1
ATOM 676 C C . LEU A 1 86 ? 5.158 28.641 -10.016 1.00 60.22 86 LEU A C 1
ATOM 678 O O . LEU A 1 86 ? 6.190 29.288 -9.864 1.00 60.22 86 LEU A O 1
ATOM 682 N N . ALA A 1 87 ? 4.422 28.757 -11.126 1.00 59.62 87 ALA A N 1
ATOM 683 C CA . ALA A 1 87 ? 4.874 29.493 -12.313 1.00 59.62 87 ALA A CA 1
ATOM 684 C C . ALA A 1 87 ? 4.673 31.025 -12.263 1.00 59.62 87 ALA A C 1
ATOM 686 O O . ALA A 1 87 ? 5.180 31.721 -13.136 1.00 59.62 87 ALA A O 1
ATOM 687 N N . ASN A 1 88 ? 3.986 31.579 -11.255 1.00 56.69 88 ASN A N 1
ATOM 688 C CA . ASN A 1 88 ? 3.637 33.012 -11.226 1.00 56.69 88 ASN A CA 1
ATOM 689 C C . ASN A 1 88 ? 4.559 33.891 -10.355 1.00 56.69 88 ASN A C 1
ATOM 691 O O . ASN A 1 88 ? 4.205 35.021 -10.037 1.00 56.69 88 ASN A O 1
ATOM 695 N N . GLY A 1 89 ? 5.734 33.392 -9.960 1.00 58.38 89 GLY A N 1
ATOM 696 C CA . GLY A 1 89 ? 6.677 34.103 -9.084 1.00 58.38 89 GLY A CA 1
ATOM 697 C C . GLY A 1 89 ? 7.820 34.851 -9.780 1.00 58.38 89 GLY A C 1
ATOM 698 O O . GLY A 1 89 ? 8.772 35.218 -9.101 1.00 58.38 89 GLY A O 1
ATOM 699 N N . ALA A 1 90 ? 7.778 35.045 -11.101 1.00 51.03 90 ALA A N 1
ATOM 700 C CA . ALA A 1 90 ? 8.761 35.863 -11.812 1.00 51.03 90 ALA A CA 1
ATOM 701 C C . ALA A 1 90 ? 8.178 37.260 -12.087 1.00 51.03 90 ALA A C 1
ATOM 703 O O . ALA A 1 90 ? 7.446 37.467 -13.056 1.00 51.03 90 ALA A O 1
ATOM 704 N N . SER A 1 91 ? 8.478 38.217 -11.212 1.00 48.78 91 SER A N 1
ATOM 705 C CA . SER A 1 91 ? 8.410 39.661 -11.480 1.00 48.78 91 SER A CA 1
ATOM 706 C C . SER A 1 91 ? 9.598 40.339 -10.822 1.00 48.78 91 SER A C 1
ATOM 708 O O . SER A 1 91 ? 9.917 39.950 -9.677 1.00 48.78 91 SER A O 1
#

pLDDT: mean 80.13, std 14.29, range [44.0, 97.44]

Radius of gyration: 16.43 Å; Cα contacts (8 Å, |Δi|>4): 141; chains: 1; bounding box: 31×54×32 Å

Mean predicted aligned error: 8.56 Å

Secondary structure (DSSP, 8-state):
-EEEEEEETTTTEEEEEEE----TTS-STT---EEEEE-TTS-EEEEETTTTEEEEEETTTTEEEEEEE----S------S-GGGGTT---

Solvent-accessible surface area (backbone atoms only — not comparable to full-atom values): 5953 Å² total; per-residue (Å²): 86,76,43,69,41,77,79,34,74,92,77,66,38,70,44,80,79,48,66,48,88,72,81,70,85,63,81,62,101,59,65,66,58,44,76,76,44,75,45,99,88,66,31,32,35,29,37,32,36,79,72,9,32,37,30,37,39,33,67,92,76,75,44,75,42,86,72,48,79,75,50,66,60,97,77,86,81,88,82,87,75,72,82,78,74,69,75,81,76,83,126

Foldseek 3Di:
DWDWDQPDPPVSDIDTDADQDDPCVPDDPQQPFQFADQDPVRWTWTAGQQQQWTWIADRVVNDIHGDDRRDHDPDDHDDPDDPVVPPPPDD

Sequence (91 aa):
MDLWFLMDFEKGLWVKQHTIQVDLSVQGDKFLGSPLLVLDDGRIVTYVGTMGLLRIYNPRTSTYTYVAEMGPCDGFGLYTGNLLSLANGAS

Organism: Arundo donax (NCBI:txid35708)